Protein AF-A0A703Q5H1-F1 (afdb_monomer)

Secondary structure (DSSP, 8-state):
------TTT-BHHHHHHHH-S-SEEEEETTEEEEEEEEEES--------TT-TT------EEEEEEEEEEETTEEEEEEEEEEEE--------

Mean predicted aligned error: 11.58 Å

Solvent-accessible surface area (backbone atoms only — not comparable to full-atom values): 5850 Å² total; per-residue (Å²): 134,86,80,80,87,41,72,73,67,37,34,57,67,58,46,37,75,67,72,44,82,56,79,41,80,46,74,57,95,77,33,40,34,37,34,37,74,48,73,61,34,81,80,73,66,88,73,82,71,96,87,73,94,77,78,81,74,80,57,53,33,32,39,36,39,37,40,37,34,24,56,72,63,24,28,64,47,72,48,79,48,75,48,74,49,70,80,68,93,72,79,90,130

Radius of gyration: 18.46 Å; Cα contacts (8 Å, |Δi|>4): 142; chains: 1; bounding box: 46×32×50 Å

Sequence (93 aa):
VKLKIVKGKTTQREILAAFGEPQTRATNDGQEMWNYSSMTGESQLSNYIPGLALLTNSSTAHIKSLDIWFKGDVVERYNFSQTASKVTRGMID

Organism: Salmonella enterica (NCBI:txid28901)

Nearest PDB structures (foldseek):
  8ifl-assembly1_J  TM=4.432E-01  e=8.368E+00  Thermoflavifilum thermophilum
  8squ-assembly1_A  TM=2.610E-01  e=7.053E+00  Maribacter polysiphoniae

Structure (mmCIF, N/CA/C/O backbone):
data_AF-A0A703Q5H1-F1
#
_entry.id   AF-A0A703Q5H1-F1
#
loop_
_atom_site.group_PDB
_atom_site.id
_atom_site.type_symbol
_atom_site.label_atom_id
_atom_site.label_alt_id
_atom_site.label_comp_id
_atom_site.label_asym_id
_atom_site.label_entity_id
_atom_site.label_seq_id
_atom_site.pdbx_PDB_ins_code
_atom_site.Cartn_x
_atom_site.Cartn_y
_atom_site.Cartn_z
_atom_site.occupancy
_atom_site.B_iso_or_equiv
_atom_site.auth_seq_id
_atom_site.auth_comp_id
_atom_site.auth_asym_id
_atom_site.auth_atom_id
_atom_site.pdbx_PDB_model_num
ATOM 1 N N . VAL A 1 1 ? -0.649 -14.389 -7.736 1.00 43.34 1 VAL A N 1
ATOM 2 C CA . VAL A 1 1 ? -1.870 -13.895 -7.052 1.00 43.34 1 VAL A CA 1
ATOM 3 C C . VAL A 1 1 ? -1.899 -12.378 -7.176 1.00 43.34 1 VAL A C 1
ATOM 5 O O . VAL A 1 1 ? -0.901 -11.755 -6.854 1.00 43.34 1 VAL A O 1
ATOM 8 N N . LYS A 1 2 ? -2.970 -11.781 -7.715 1.00 57.72 2 LYS A N 1
ATOM 9 C CA . LYS A 1 2 ? -3.129 -10.317 -7.799 1.00 57.72 2 LYS A CA 1
ATOM 10 C C . LYS A 1 2 ? -4.010 -9.897 -6.619 1.00 57.72 2 LYS A C 1
ATOM 12 O O . LYS A 1 2 ? -5.214 -10.134 -6.669 1.00 57.72 2 LYS A O 1
ATOM 17 N N . LEU A 1 3 ? -3.426 -9.380 -5.535 1.00 72.81 3 LEU A N 1
ATOM 18 C CA . LEU A 1 3 ? -4.211 -8.963 -4.369 1.00 72.81 3 LEU A CA 1
ATOM 19 C C . LEU A 1 3 ? -5.055 -7.735 -4.738 1.00 72.81 3 LEU A C 1
ATOM 21 O O . LEU A 1 3 ? -4.548 -6.763 -5.299 1.00 72.81 3 LEU A O 1
ATOM 25 N N . LYS A 1 4 ? -6.354 -7.784 -4.434 1.00 81.12 4 LYS A N 1
ATOM 26 C CA . LYS A 1 4 ? -7.250 -6.635 -4.556 1.00 81.12 4 LYS A CA 1
ATOM 27 C C . LYS A 1 4 ? -7.283 -5.918 -3.212 1.00 81.12 4 LYS A C 1
ATOM 29 O O . LYS A 1 4 ? -7.865 -6.432 -2.264 1.00 81.12 4 LYS A O 1
ATOM 34 N N . ILE A 1 5 ? -6.662 -4.745 -3.141 1.00 87.69 5 ILE A N 1
ATOM 35 C CA . ILE A 1 5 ? -6.676 -3.915 -1.933 1.00 87.69 5 ILE A CA 1
ATOM 36 C C . ILE A 1 5 ? -8.084 -3.333 -1.759 1.00 87.69 5 ILE A C 1
ATOM 38 O O . ILE A 1 5 ? -8.587 -2.614 -2.629 1.00 87.69 5 ILE A O 1
ATOM 42 N N . VAL A 1 6 ? -8.733 -3.653 -0.640 1.00 90.69 6 VAL A N 1
ATOM 43 C CA . VAL A 1 6 ? -10.064 -3.167 -0.271 1.00 90.69 6 VAL A CA 1
ATOM 44 C C . VAL A 1 6 ? -9.936 -2.244 0.935 1.00 90.69 6 VAL A C 1
ATOM 46 O O . VAL A 1 6 ? -9.587 -2.676 2.034 1.00 90.69 6 VAL A O 1
ATOM 49 N N . LYS A 1 7 ? -10.252 -0.961 0.731 1.00 90.19 7 LYS A N 1
ATOM 50 C CA . LYS A 1 7 ? -10.254 0.057 1.789 1.00 90.19 7 LYS A CA 1
ATOM 51 C C . LYS A 1 7 ? -11.096 -0.397 2.989 1.00 90.19 7 LYS A C 1
ATOM 53 O O . LYS A 1 7 ? -12.224 -0.856 2.816 1.00 90.19 7 LYS A O 1
ATOM 58 N N . GLY A 1 8 ? -10.543 -0.246 4.189 1.00 91.44 8 GLY A N 1
ATOM 59 C CA . GLY A 1 8 ? -11.174 -0.580 5.466 1.00 91.44 8 GLY A CA 1
ATOM 60 C C . GLY A 1 8 ? -11.311 -2.077 5.749 1.00 91.44 8 GLY A C 1
ATOM 61 O O . GLY A 1 8 ? -11.870 -2.430 6.781 1.00 91.44 8 GLY A O 1
ATOM 62 N N . LYS A 1 9 ? -10.839 -2.952 4.850 1.00 91.56 9 LYS A N 1
ATOM 63 C CA . LYS A 1 9 ? -10.871 -4.412 5.033 1.00 91.56 9 LYS A CA 1
ATOM 64 C C . LYS A 1 9 ? -9.490 -5.035 4.955 1.00 91.56 9 LYS A C 1
ATOM 66 O O . LYS A 1 9 ? -9.169 -5.868 5.786 1.00 91.56 9 LYS A O 1
ATOM 71 N N . THR A 1 10 ? -8.701 -4.643 3.956 1.00 93.12 10 THR A N 1
ATOM 72 C CA . THR A 1 10 ? -7.349 -5.169 3.788 1.00 93.12 10 THR A CA 1
ATOM 73 C C . THR A 1 10 ? -6.473 -4.686 4.930 1.00 93.12 10 THR A C 1
ATOM 75 O O . THR A 1 10 ? -6.389 -3.482 5.186 1.00 93.12 10 THR A O 1
ATOM 78 N N . THR A 1 11 ? -5.837 -5.640 5.592 1.00 94.56 11 THR A 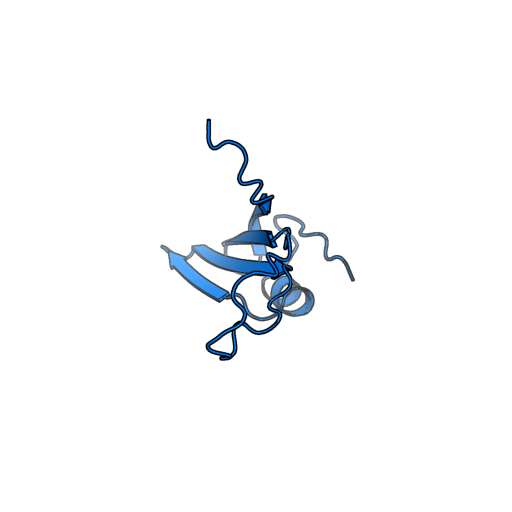N 1
ATOM 79 C CA . THR A 1 11 ? -4.952 -5.420 6.734 1.00 94.56 11 THR A CA 1
ATOM 80 C C . THR A 1 11 ? -3.503 -5.233 6.296 1.00 94.56 11 THR A C 1
ATOM 82 O O . THR A 1 11 ? -3.103 -5.672 5.212 1.00 94.56 11 THR A O 1
ATOM 85 N N . GLN A 1 12 ? -2.684 -4.634 7.158 1.00 92.88 12 GLN A N 1
ATOM 86 C CA . GLN A 1 12 ? -1.234 -4.547 6.965 1.00 92.88 12 GLN A CA 1
ATOM 87 C C . GLN A 1 12 ? -0.618 -5.922 6.679 1.00 92.88 12 GLN A C 1
ATOM 89 O O . GLN A 1 12 ? 0.195 -6.078 5.768 1.00 92.88 12 GLN A O 1
ATOM 94 N N . ARG A 1 13 ? -1.065 -6.954 7.403 1.00 92.94 13 ARG A N 1
ATOM 95 C CA . ARG A 1 13 ? -0.557 -8.321 7.247 1.00 92.94 13 ARG A CA 1
ATOM 96 C C . ARG A 1 13 ? -0.891 -8.930 5.885 1.00 92.94 13 ARG A C 1
ATOM 98 O O . ARG A 1 13 ? -0.055 -9.622 5.313 1.00 92.94 13 ARG A O 1
ATOM 105 N N . GLU A 1 14 ? -2.081 -8.667 5.349 1.00 92.44 14 GLU A N 1
ATOM 106 C CA . GLU A 1 14 ? -2.443 -9.093 3.990 1.00 92.44 14 GLU A CA 1
ATOM 107 C C . GLU A 1 14 ? -1.617 -8.372 2.922 1.00 92.44 14 GLU A C 1
ATOM 109 O O . GLU A 1 14 ? -1.225 -8.992 1.932 1.00 92.44 14 GLU A O 1
ATOM 114 N N . ILE A 1 15 ? -1.314 -7.085 3.131 1.00 91.81 15 ILE A N 1
ATOM 115 C CA . ILE A 1 15 ? -0.412 -6.334 2.253 1.00 91.81 15 ILE A CA 1
ATOM 116 C C . ILE A 1 15 ? 0.990 -6.953 2.280 1.00 91.81 15 ILE A C 1
ATOM 118 O O . ILE A 1 15 ? 1.527 -7.244 1.213 1.00 91.81 15 ILE A O 1
ATOM 122 N N . LEU A 1 16 ? 1.550 -7.237 3.461 1.00 91.88 16 LEU A N 1
ATOM 123 C CA . LEU A 1 16 ? 2.855 -7.902 3.588 1.00 91.88 16 LEU A CA 1
ATOM 124 C C . LEU A 1 16 ? 2.859 -9.287 2.932 1.00 91.88 16 LEU A C 1
ATOM 126 O O . LEU A 1 16 ? 3.803 -9.634 2.230 1.00 91.88 16 LEU A O 1
ATOM 130 N N . ALA A 1 17 ? 1.796 -10.072 3.108 1.00 91.12 17 ALA A N 1
ATOM 131 C CA . ALA A 1 17 ? 1.690 -11.397 2.500 1.00 91.12 17 ALA A CA 1
ATOM 132 C C . ALA A 1 17 ? 1.620 -11.347 0.961 1.00 91.12 17 ALA A C 1
ATOM 134 O O . ALA A 1 17 ? 2.045 -12.291 0.296 1.00 91.12 17 ALA A O 1
ATOM 135 N N . ALA A 1 18 ? 1.082 -10.267 0.387 1.00 89.00 18 ALA A N 1
ATOM 136 C CA . ALA A 1 18 ? 0.920 -10.123 -1.057 1.00 89.00 18 ALA A CA 1
ATOM 137 C C . ALA A 1 18 ? 2.066 -9.394 -1.762 1.00 89.00 18 ALA A C 1
ATOM 139 O O . ALA A 1 18 ? 2.415 -9.761 -2.884 1.00 89.00 18 ALA A O 1
ATOM 140 N N . PHE A 1 19 ? 2.603 -8.346 -1.140 1.00 86.94 19 PHE A N 1
ATOM 141 C CA . PHE A 1 19 ? 3.598 -7.449 -1.732 1.00 86.94 19 PHE A CA 1
ATOM 142 C C . PHE A 1 19 ? 4.972 -7.556 -1.061 1.00 86.94 19 PHE A C 1
ATOM 144 O O . PHE A 1 19 ? 5.946 -7.044 -1.607 1.00 86.94 19 PHE A O 1
ATOM 151 N N . GLY A 1 20 ? 5.071 -8.237 0.082 1.00 88.94 20 GLY A N 1
ATOM 152 C CA . GLY A 1 20 ? 6.292 -8.320 0.875 1.00 88.94 20 GLY A CA 1
ATOM 153 C C . GLY A 1 20 ? 6.537 -7.070 1.717 1.00 88.94 20 GLY A C 1
ATOM 154 O O . GLY A 1 20 ? 5.633 -6.271 1.984 1.00 88.94 20 GLY A O 1
ATOM 155 N N . GLU A 1 21 ? 7.786 -6.910 2.146 1.00 91.31 21 GLU A N 1
ATOM 156 C CA . GLU A 1 21 ? 8.215 -5.744 2.911 1.00 91.31 21 GLU A CA 1
ATOM 157 C C . GLU A 1 21 ? 8.211 -4.491 2.011 1.00 91.31 21 GLU A C 1
ATOM 159 O O . GLU A 1 21 ? 8.759 -4.528 0.905 1.00 91.31 21 GLU A O 1
ATOM 164 N N . PRO A 1 22 ? 7.598 -3.376 2.446 1.00 91.44 22 PRO A N 1
ATOM 165 C CA . PRO A 1 22 ? 7.667 -2.116 1.717 1.00 91.44 22 PRO A CA 1
ATOM 166 C C . PRO A 1 22 ? 9.092 -1.572 1.702 1.00 91.44 22 PRO A C 1
ATOM 168 O O . PRO A 1 22 ? 9.869 -1.788 2.633 1.00 91.44 22 PRO A O 1
ATOM 171 N N . GLN A 1 23 ? 9.406 -0.789 0.673 1.00 89.75 23 GLN A N 1
ATOM 172 C CA . GLN A 1 23 ? 10.699 -0.115 0.577 1.00 89.75 23 GLN A CA 1
ATOM 173 C C . GLN A 1 23 ? 10.848 0.993 1.612 1.00 89.75 23 GLN A C 1
ATOM 175 O O . GLN A 1 23 ? 11.951 1.282 2.068 1.00 89.75 23 GLN A O 1
ATOM 180 N N . THR A 1 24 ? 9.747 1.644 1.975 1.00 91.00 24 THR A N 1
ATOM 181 C CA . THR A 1 24 ? 9.753 2.682 3.002 1.00 91.00 24 THR A CA 1
ATOM 182 C C . THR A 1 24 ? 8.501 2.574 3.849 1.00 91.00 24 THR A C 1
ATOM 184 O O . THR A 1 24 ? 7.401 2.389 3.326 1.00 91.00 24 THR A O 1
ATOM 187 N N . ARG A 1 25 ? 8.683 2.701 5.165 1.00 92.69 25 ARG A N 1
ATOM 188 C CA . ARG A 1 25 ? 7.610 2.834 6.151 1.00 92.69 25 ARG A CA 1
ATOM 189 C C . ARG A 1 25 ? 7.770 4.184 6.825 1.00 92.69 25 ARG A C 1
ATOM 191 O O . ARG A 1 25 ? 8.819 4.462 7.399 1.00 92.69 25 ARG A O 1
ATOM 198 N N . ALA A 1 26 ? 6.746 5.011 6.729 1.00 90.88 26 ALA A N 1
ATOM 199 C CA . ALA A 1 26 ? 6.644 6.26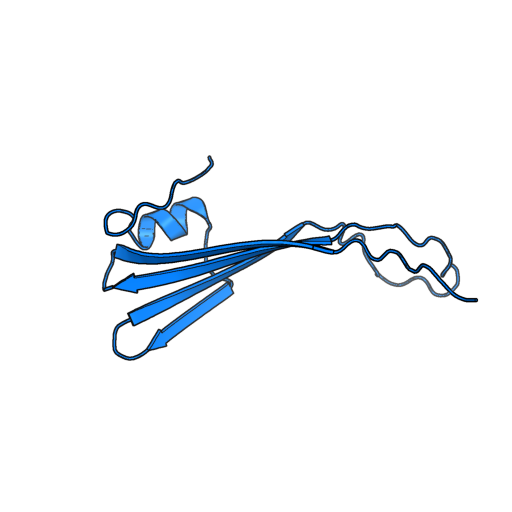9 7.440 1.00 90.88 26 ALA A CA 1
ATOM 200 C C . ALA A 1 26 ? 5.434 6.197 8.367 1.00 90.88 26 ALA A C 1
ATOM 202 O O . ALA A 1 26 ? 4.391 5.680 7.982 1.00 90.88 26 ALA A O 1
ATOM 203 N N . THR A 1 27 ? 5.558 6.734 9.572 1.00 91.38 27 THR A N 1
ATOM 204 C CA . THR A 1 27 ? 4.438 6.837 10.509 1.00 91.38 27 THR A CA 1
ATOM 205 C C . THR A 1 27 ? 4.318 8.292 10.908 1.00 91.38 27 THR A C 1
ATOM 207 O O . THR A 1 27 ? 5.273 8.863 11.428 1.00 91.38 27 THR A O 1
ATOM 210 N N . ASN A 1 28 ? 3.167 8.901 10.641 1.00 83.31 28 ASN A N 1
ATOM 211 C CA . ASN A 1 28 ? 2.927 10.310 10.914 1.00 83.31 28 ASN A CA 1
A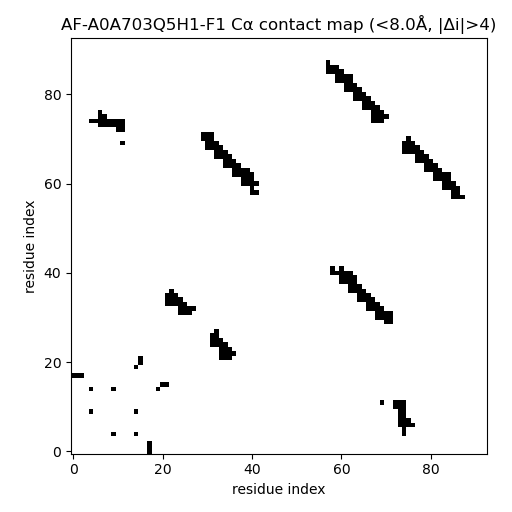TOM 212 C C . ASN A 1 28 ? 1.618 10.463 11.693 1.00 83.31 28 ASN A C 1
ATOM 214 O O . ASN A 1 28 ? 0.552 10.145 11.174 1.00 83.31 28 ASN A O 1
ATOM 218 N N . ASP A 1 29 ? 1.711 10.916 12.944 1.00 82.00 29 ASP A N 1
ATOM 219 C CA . ASP A 1 29 ? 0.558 11.164 13.827 1.00 82.00 29 ASP A CA 1
ATOM 220 C C . ASP A 1 29 ? -0.403 9.957 13.965 1.00 82.00 29 ASP A C 1
ATOM 222 O O . ASP A 1 29 ? -1.624 10.071 13.919 1.00 82.00 29 ASP A O 1
ATOM 226 N N . GLY A 1 30 ? 0.161 8.747 14.069 1.00 81.75 30 GLY A N 1
ATOM 227 C CA . GLY A 1 30 ? -0.608 7.496 14.163 1.00 81.75 30 GLY A CA 1
ATOM 228 C C . GLY A 1 30 ? -1.160 6.965 12.832 1.00 81.75 30 GLY A C 1
ATOM 229 O O . GLY A 1 30 ? -1.779 5.901 12.814 1.00 81.75 30 GLY A O 1
ATOM 230 N N . GLN A 1 31 ? -0.914 7.658 11.718 1.00 86.94 31 GLN A N 1
ATOM 231 C CA . GLN A 1 31 ? -1.167 7.154 10.372 1.00 86.94 31 GLN A CA 1
ATOM 232 C C . GLN A 1 31 ? 0.105 6.497 9.829 1.00 86.94 31 GLN A C 1
ATOM 234 O O . GLN A 1 31 ? 1.145 7.143 9.698 1.00 86.94 31 GLN A O 1
ATOM 239 N N . GLU A 1 32 ? 0.033 5.207 9.510 1.00 93.06 32 GLU A N 1
ATOM 240 C CA . GLU A 1 32 ? 1.140 4.494 8.872 1.00 93.06 32 GLU A CA 1
ATOM 241 C C . GLU A 1 32 ? 1.033 4.619 7.358 1.00 93.06 32 GLU A C 1
ATOM 243 O O . GLU A 1 32 ? -0.045 4.517 6.782 1.00 93.06 32 GLU A O 1
ATOM 248 N N . MET A 1 33 ? 2.159 4.829 6.697 1.00 93.94 33 MET A N 1
ATOM 249 C CA . MET A 1 33 ? 2.250 4.977 5.260 1.00 93.94 33 MET A CA 1
ATOM 250 C C . MET A 1 33 ? 3.388 4.114 4.737 1.00 93.94 33 MET A C 1
ATOM 252 O O . MET A 1 33 ? 4.534 4.232 5.169 1.00 93.94 33 MET A O 1
ATOM 256 N N . TRP A 1 34 ? 3.068 3.216 3.818 1.00 95.12 34 TRP A N 1
ATOM 257 C CA . TRP A 1 34 ? 4.023 2.302 3.216 1.00 95.12 34 TRP A CA 1
ATOM 258 C C . TRP A 1 34 ? 4.148 2.596 1.729 1.00 95.12 34 TRP A C 1
ATOM 260 O O . TRP A 1 34 ? 3.145 2.739 1.028 1.00 95.12 34 TRP A O 1
ATOM 270 N N . ASN A 1 35 ? 5.387 2.645 1.256 1.00 92.62 35 ASN A N 1
ATOM 271 C CA . ASN A 1 35 ? 5.706 2.815 -0.150 1.00 92.62 35 ASN A CA 1
ATOM 272 C C . ASN A 1 35 ? 6.342 1.537 -0.704 1.00 92.62 35 ASN A C 1
ATOM 274 O O . ASN A 1 35 ? 7.282 0.975 -0.134 1.00 92.62 35 ASN A O 1
ATOM 278 N N . TYR A 1 36 ? 5.821 1.104 -1.843 1.00 90.25 36 TYR A N 1
ATOM 279 C CA . TYR A 1 36 ? 6.348 0.023 -2.652 1.00 90.25 36 TYR A CA 1
ATOM 280 C C . TYR A 1 36 ? 6.706 0.593 -4.014 1.00 90.25 36 TYR A C 1
ATOM 282 O O . TYR A 1 36 ? 5.828 1.105 -4.705 1.00 90.25 36 TYR A O 1
ATOM 290 N N . SER A 1 37 ? 7.948 0.438 -4.456 1.00 85.12 37 SER A N 1
ATOM 291 C CA . SER A 1 37 ? 8.272 0.615 -5.866 1.00 85.12 37 SER A CA 1
ATOM 292 C C . SER A 1 37 ? 8.975 -0.607 -6.438 1.00 85.12 37 SER A C 1
ATOM 294 O O . SER A 1 37 ? 9.771 -1.280 -5.792 1.00 85.12 37 SER A O 1
ATOM 296 N N . SER A 1 38 ? 8.624 -0.939 -7.675 1.00 76.69 38 SER A N 1
ATOM 297 C CA . SER A 1 38 ? 9.271 -1.997 -8.438 1.00 76.69 38 SER A CA 1
ATOM 298 C C . SER A 1 38 ? 9.567 -1.469 -9.829 1.00 76.69 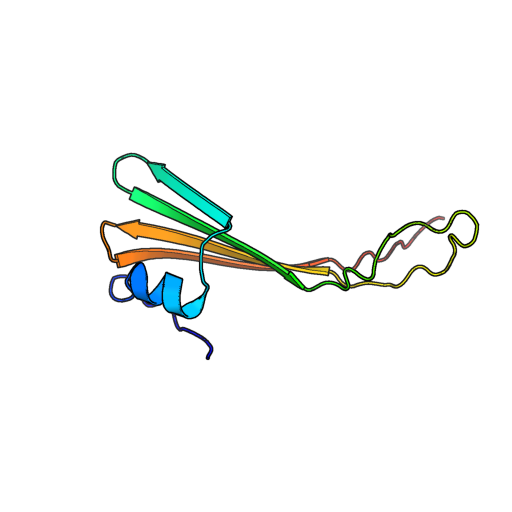38 SER A C 1
ATOM 300 O O . SER A 1 38 ? 8.651 -1.051 -10.543 1.00 76.69 38 SER A O 1
ATOM 302 N N . MET A 1 39 ? 10.831 -1.519 -10.229 1.00 68.62 39 MET A N 1
ATOM 303 C CA . MET A 1 39 ? 11.227 -1.217 -11.594 1.00 68.62 39 MET A CA 1
ATOM 304 C C . MET A 1 39 ? 11.388 -2.530 -12.354 1.00 68.62 39 MET A C 1
ATOM 306 O O . MET A 1 39 ? 12.338 -3.276 -12.148 1.00 68.62 39 MET A O 1
ATOM 310 N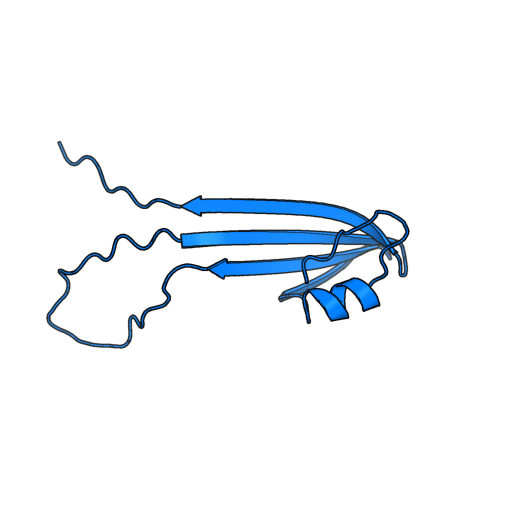 N . THR A 1 40 ? 10.430 -2.822 -13.226 1.00 56.88 40 THR A N 1
ATOM 311 C CA . THR A 1 40 ? 10.532 -3.891 -14.223 1.00 56.88 40 THR A CA 1
ATOM 312 C C . THR A 1 40 ? 11.003 -3.266 -15.529 1.00 56.88 40 THR A C 1
ATOM 314 O O . THR A 1 40 ? 10.213 -2.930 -16.405 1.00 56.88 40 THR A O 1
ATOM 317 N N . GLY A 1 41 ? 12.300 -3.021 -15.614 1.00 50.75 41 GLY A N 1
ATOM 318 C CA . GLY A 1 41 ? 13.027 -2.713 -16.839 1.00 50.75 41 GLY A CA 1
ATOM 319 C C . GLY A 1 41 ? 14.306 -3.516 -16.756 1.00 50.75 41 GLY A C 1
ATOM 320 O O . GLY A 1 41 ? 14.828 -3.679 -15.657 1.00 50.75 41 GLY A O 1
ATOM 321 N N . GLU A 1 42 ? 14.756 -4.086 -17.865 1.00 47.03 42 GLU A N 1
ATOM 322 C CA . GLU A 1 42 ? 15.948 -4.923 -17.924 1.00 47.03 42 GLU A CA 1
ATOM 323 C C . GLU A 1 42 ? 17.145 -4.211 -17.284 1.00 47.03 42 GLU A C 1
ATOM 325 O O . GLU A 1 42 ? 17.881 -3.473 -17.934 1.00 47.03 42 GLU A O 1
ATOM 330 N N . SER A 1 43 ? 17.370 -4.461 -15.996 1.00 44.22 43 SER A N 1
ATOM 331 C CA . SER A 1 43 ? 18.660 -4.318 -15.343 1.00 44.22 43 SER A CA 1
ATOM 332 C C . SER A 1 43 ? 19.561 -5.435 -15.861 1.00 44.22 43 SER A C 1
ATOM 334 O O . SER A 1 43 ? 20.053 -6.262 -15.102 1.00 44.22 43 SER A O 1
ATOM 336 N N . GLN A 1 44 ? 19.771 -5.490 -17.176 1.00 41.94 44 GLN A N 1
ATOM 337 C CA . GLN A 1 44 ? 20.929 -6.174 -17.718 1.00 41.94 44 GLN A CA 1
ATOM 338 C C . GLN A 1 44 ? 22.117 -5.248 -17.471 1.00 41.94 44 GLN A C 1
ATOM 340 O O . GLN A 1 44 ? 22.478 -4.420 -18.295 1.00 41.94 44 GLN A O 1
ATOM 345 N N . LEU A 1 45 ? 22.647 -5.359 -16.253 1.00 40.62 45 LEU A N 1
ATOM 346 C CA . LEU A 1 45 ? 24.080 -5.417 -16.017 1.00 40.62 45 LEU A CA 1
ATOM 347 C C . LEU A 1 45 ? 24.889 -4.358 -16.790 1.00 40.62 45 LEU A C 1
ATOM 349 O O . LEU A 1 45 ? 25.695 -4.700 -17.648 1.00 40.62 45 LEU A O 1
ATOM 353 N N . SER A 1 46 ? 24.811 -3.087 -16.378 1.00 40.56 46 SER A N 1
ATOM 354 C CA . SER A 1 46 ? 25.897 -2.108 -16.605 1.00 40.56 46 SER A CA 1
ATOM 355 C C . SER A 1 46 ? 27.163 -2.462 -15.802 1.00 40.56 46 SER A C 1
ATOM 357 O O . SER A 1 46 ? 27.906 -1.586 -15.361 1.00 40.56 46 SER A O 1
ATOM 359 N N . ASN A 1 47 ? 27.422 -3.754 -15.595 1.00 41.16 47 ASN A N 1
ATOM 360 C CA . ASN A 1 47 ? 28.715 -4.229 -15.159 1.00 41.16 47 ASN A CA 1
ATOM 361 C C . ASN A 1 47 ? 29.650 -4.172 -16.371 1.00 41.16 47 ASN A C 1
ATOM 363 O O . ASN A 1 47 ? 29.773 -5.111 -17.146 1.00 41.16 47 ASN A O 1
ATOM 367 N N . TYR A 1 48 ? 30.334 -3.034 -16.467 1.00 43.06 48 TYR A N 1
ATOM 368 C CA . TYR A 1 48 ? 31.791 -3.053 -16.522 1.00 43.06 48 TYR A CA 1
ATOM 369 C C . TYR A 1 48 ? 32.412 -3.716 -17.766 1.00 43.06 48 TYR A C 1
ATOM 371 O O . TYR A 1 48 ? 33.090 -4.732 -17.656 1.00 43.06 48 TYR A O 1
ATOM 379 N N . ILE A 1 49 ? 32.260 -3.105 -18.948 1.00 48.78 49 ILE A N 1
ATOM 380 C CA . ILE A 1 49 ? 33.182 -3.345 -20.074 1.00 48.78 49 ILE A CA 1
ATOM 381 C C . ILE A 1 49 ? 33.569 -2.000 -20.713 1.00 48.78 49 ILE A C 1
ATOM 383 O O . ILE A 1 49 ? 32.733 -1.371 -21.367 1.00 48.78 49 ILE A O 1
ATOM 387 N N . PRO A 1 50 ? 34.820 -1.527 -20.555 1.00 44.44 50 PRO A N 1
ATOM 388 C CA . PRO A 1 50 ? 35.301 -0.363 -21.284 1.00 44.44 50 PRO A CA 1
ATOM 389 C C . PRO A 1 50 ? 35.551 -0.768 -22.747 1.00 44.44 50 PRO A C 1
ATOM 391 O O . PRO A 1 50 ? 36.409 -1.603 -23.016 1.00 44.44 50 PRO A O 1
ATOM 394 N N . GLY A 1 51 ? 34.795 -0.197 -23.693 1.00 50.22 51 GLY A N 1
ATOM 395 C CA . GLY A 1 51 ? 35.118 -0.283 -25.129 1.00 50.22 51 GLY A CA 1
ATOM 396 C C . GLY A 1 51 ? 33.975 -0.546 -26.119 1.00 50.22 51 GLY A C 1
ATOM 397 O O . GLY A 1 51 ? 34.204 -0.411 -27.314 1.00 50.22 51 GLY A O 1
ATOM 398 N N . LEU A 1 52 ? 32.750 -0.870 -25.685 1.00 45.84 52 LEU A N 1
ATOM 399 C CA . LEU A 1 52 ? 31.618 -1.177 -26.590 1.00 45.84 52 LEU A CA 1
ATOM 400 C C . LEU A 1 52 ? 30.325 -0.444 -26.185 1.00 45.84 52 LEU A C 1
ATOM 402 O O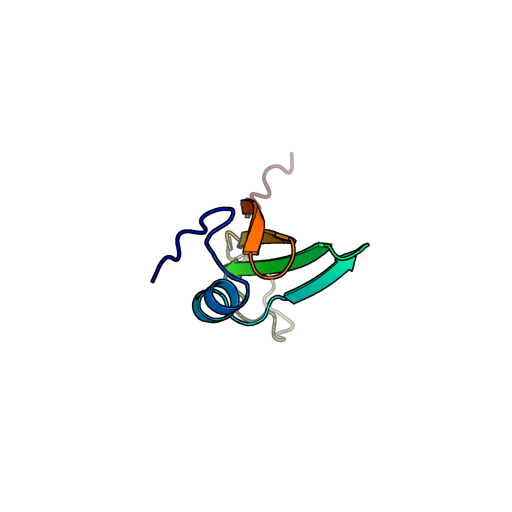 . LEU A 1 52 ? 29.300 -1.040 -25.872 1.00 45.84 52 LEU A O 1
ATOM 406 N N . ALA A 1 53 ? 30.368 0.887 -26.202 1.00 47.31 53 ALA A N 1
ATOM 407 C CA . ALA A 1 53 ? 29.276 1.764 -25.768 1.00 47.31 53 ALA A CA 1
ATOM 408 C C . ALA A 1 53 ? 28.190 2.046 -26.840 1.00 47.31 53 ALA A C 1
ATOM 410 O O . ALA A 1 53 ? 27.655 3.152 -26.868 1.00 47.31 53 ALA A O 1
ATOM 411 N N . LEU A 1 54 ? 27.867 1.107 -27.744 1.00 50.94 54 LEU A N 1
ATOM 412 C CA . LEU A 1 54 ? 26.955 1.379 -28.881 1.00 50.94 54 LEU A CA 1
ATOM 413 C C . LEU A 1 54 ? 25.770 0.419 -29.070 1.00 50.94 54 LEU A C 1
ATOM 415 O O . LEU A 1 54 ? 25.092 0.499 -30.089 1.00 50.94 54 LEU A O 1
ATOM 419 N N . LEU A 1 55 ? 25.439 -0.430 -28.097 1.00 46.59 55 LEU A N 1
ATOM 420 C CA . LEU A 1 55 ? 24.186 -1.194 -28.141 1.00 46.59 55 LEU A CA 1
ATOM 421 C C . LEU A 1 55 ? 23.210 -0.616 -27.120 1.00 46.59 55 LEU A C 1
ATOM 423 O O . LEU A 1 55 ? 23.070 -1.078 -25.991 1.00 46.59 55 LEU A O 1
ATOM 427 N N . THR A 1 56 ? 22.574 0.477 -27.532 1.00 46.38 56 THR A N 1
ATOM 428 C CA . THR A 1 56 ? 21.467 1.135 -26.846 1.00 46.38 56 THR A CA 1
ATOM 429 C C . THR A 1 56 ? 20.235 0.232 -26.892 1.00 46.38 56 THR A C 1
ATOM 431 O O . THR A 1 56 ? 19.326 0.414 -27.701 1.00 46.38 56 THR A O 1
ATOM 434 N N . ASN A 1 57 ? 20.197 -0.762 -26.003 1.00 44.16 57 ASN A N 1
ATOM 435 C CA . ASN A 1 57 ? 18.971 -1.498 -25.727 1.00 44.16 57 ASN A CA 1
ATOM 436 C C . ASN A 1 57 ? 17.917 -0.484 -25.279 1.00 44.16 57 ASN A C 1
ATOM 438 O O . ASN A 1 57 ? 18.054 0.187 -24.256 1.00 44.16 57 ASN A O 1
ATOM 442 N N . SER A 1 58 ? 16.879 -0.353 -26.094 1.00 47.66 58 SER A N 1
ATOM 443 C CA . SER A 1 58 ? 15.677 0.440 -25.868 1.00 47.66 58 SER A CA 1
ATOM 444 C C . SER A 1 58 ? 14.860 -0.180 -24.726 1.00 47.66 58 SER A C 1
ATOM 446 O O . SER A 1 58 ? 13.755 -0.681 -24.909 1.00 47.66 58 SER A O 1
ATOM 448 N N . SER A 1 59 ? 15.437 -0.177 -23.524 1.00 51.31 59 SER A N 1
ATOM 449 C CA . SER A 1 59 ? 14.842 -0.747 -22.323 1.00 51.31 59 SER A CA 1
ATOM 450 C C . SER A 1 59 ? 13.706 0.168 -21.882 1.00 51.31 59 SER A C 1
ATOM 452 O O . SER A 1 59 ? 13.917 1.255 -21.339 1.00 51.31 59 SER A O 1
ATOM 454 N N . THR A 1 60 ? 12.475 -0.236 -22.194 1.00 54.75 60 THR A N 1
ATOM 455 C CA . THR A 1 60 ? 11.284 0.431 -21.669 1.00 54.75 60 THR A CA 1
ATOM 456 C C . THR A 1 60 ? 11.220 0.108 -20.183 1.00 54.75 60 THR A C 1
ATOM 458 O O . THR A 1 60 ? 10.820 -0.985 -19.787 1.00 54.75 60 THR A O 1
ATOM 461 N N . ALA A 1 61 ? 11.661 1.045 -19.347 1.00 60.50 61 ALA A N 1
ATOM 462 C CA . ALA A 1 61 ? 11.570 0.883 -17.907 1.00 60.50 61 ALA A CA 1
ATOM 463 C C . ALA A 1 61 ? 10.106 1.054 -17.486 1.00 60.50 61 ALA A C 1
ATOM 465 O O . ALA A 1 61 ? 9.531 2.141 -17.608 1.00 60.50 61 ALA A O 1
ATOM 466 N N . HIS A 1 62 ? 9.496 -0.024 -16.992 1.00 68.56 62 HIS A N 1
ATOM 467 C CA . HIS A 1 62 ? 8.194 0.041 -16.343 1.00 68.56 62 HIS A CA 1
ATOM 468 C C . HIS A 1 62 ? 8.400 0.214 -14.845 1.00 68.56 62 HIS A C 1
ATOM 470 O O . HIS A 1 62 ? 8.756 -0.733 -14.141 1.00 68.56 62 HIS A O 1
ATOM 476 N N . ILE A 1 63 ? 8.168 1.427 -14.361 1.00 77.62 63 ILE A N 1
ATOM 477 C CA . ILE A 1 63 ? 8.181 1.737 -12.937 1.00 77.62 63 ILE A CA 1
ATOM 478 C C . ILE A 1 63 ? 6.755 1.567 -12.428 1.00 77.62 63 ILE A C 1
ATOM 480 O O . ILE A 1 63 ? 5.820 2.162 -12.965 1.00 77.62 63 ILE A O 1
ATOM 484 N N . LYS A 1 64 ? 6.581 0.739 -11.403 1.00 85.00 64 LYS A N 1
ATOM 485 C CA . LYS A 1 64 ? 5.331 0.618 -10.654 1.00 85.00 64 LYS A CA 1
ATOM 486 C C . LYS A 1 64 ? 5.581 1.161 -9.262 1.00 85.00 64 LYS A C 1
ATOM 488 O O . LYS A 1 64 ? 6.519 0.705 -8.613 1.00 85.00 64 LYS A O 1
ATOM 493 N N . SER A 1 65 ? 4.731 2.069 -8.816 1.00 88.06 65 SER A N 1
ATOM 494 C CA . SER A 1 65 ? 4.768 2.622 -7.469 1.00 88.06 65 SER A CA 1
ATOM 495 C C . SER A 1 65 ? 3.398 2.462 -6.822 1.00 88.06 65 SER A C 1
ATOM 497 O O . SER A 1 65 ? 2.363 2.674 -7.456 1.00 88.06 65 SER A O 1
ATOM 499 N N . LEU A 1 66 ? 3.391 2.038 -5.567 1.00 90.62 66 LEU A N 1
ATOM 500 C CA . LEU A 1 66 ? 2.206 1.818 -4.762 1.00 90.62 66 LEU A CA 1
ATOM 501 C C . LEU A 1 66 ? 2.430 2.434 -3.384 1.00 90.62 66 LEU A C 1
ATOM 503 O O . LEU A 1 66 ? 3.212 1.931 -2.580 1.00 90.62 66 LEU A O 1
ATOM 507 N N . ASP A 1 67 ? 1.697 3.504 -3.120 1.00 93.00 67 ASP A N 1
ATOM 508 C CA . ASP A 1 67 ? 1.633 4.164 -1.826 1.00 93.00 67 ASP A CA 1
ATOM 509 C C . ASP A 1 67 ? 0.370 3.713 -1.100 1.00 93.00 67 ASP A C 1
ATOM 511 O O . ASP A 1 67 ? -0.726 3.740 -1.667 1.00 93.00 67 ASP A O 1
ATOM 515 N N . ILE A 1 68 ? 0.496 3.296 0.153 1.00 93.75 68 ILE A N 1
ATOM 516 C CA . ILE A 1 68 ? -0.618 2.817 0.972 1.00 93.75 68 ILE A CA 1
ATOM 517 C C . ILE A 1 68 ? -0.585 3.567 2.292 1.00 93.75 68 ILE 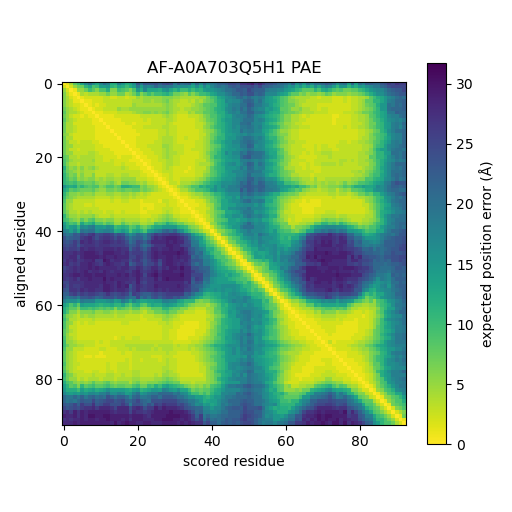A C 1
ATOM 519 O O . ILE A 1 68 ? 0.445 3.595 2.950 1.00 93.75 68 ILE A O 1
ATOM 523 N N . TRP A 1 69 ? -1.714 4.139 2.695 1.00 94.50 69 TRP A N 1
ATOM 524 C CA . TRP A 1 69 ? -1.891 4.702 4.025 1.00 94.50 69 TRP A CA 1
ATOM 525 C C . TRP A 1 69 ? -2.852 3.823 4.803 1.00 94.50 69 TRP A C 1
ATOM 527 O O . TRP A 1 69 ? -3.906 3.422 4.295 1.00 94.50 69 TRP A O 1
ATOM 537 N N . PHE A 1 70 ? -2.503 3.573 6.049 1.00 94.38 70 PHE A N 1
ATOM 538 C CA . PHE A 1 70 ? -3.241 2.765 6.991 1.00 94.38 70 PHE A CA 1
ATOM 539 C C . PHE A 1 70 ? -3.775 3.642 8.113 1.00 94.38 70 PHE A C 1
ATOM 541 O O . PHE A 1 70 ? -3.136 4.602 8.547 1.00 94.38 70 PHE A O 1
ATOM 548 N N . LYS A 1 71 ? -4.953 3.268 8.601 1.00 92.06 71 LYS A N 1
ATOM 549 C CA . LYS A 1 71 ? -5.528 3.799 9.830 1.00 92.06 71 LYS A CA 1
ATOM 550 C C . LYS A 1 71 ? -5.622 2.649 10.821 1.00 92.06 71 LYS A C 1
ATOM 552 O O . LYS A 1 71 ? -6.504 1.797 10.700 1.00 92.06 71 LYS A O 1
ATOM 557 N N . GLY A 1 72 ? -4.692 2.609 11.771 1.00 90.94 72 GLY A N 1
ATOM 558 C CA . GLY A 1 72 ? -4.455 1.402 12.559 1.00 90.94 72 GLY A CA 1
ATOM 559 C C . GLY A 1 72 ? -4.036 0.245 11.648 1.00 90.94 72 GLY A C 1
ATOM 560 O O . GLY A 1 72 ? -3.183 0.414 10.782 1.00 90.94 72 GLY A O 1
ATOM 561 N N . ASP A 1 73 ? -4.675 -0.914 11.793 1.00 91.75 73 ASP A N 1
ATOM 562 C CA . ASP A 1 73 ? -4.302 -2.129 11.051 1.00 91.75 73 ASP A CA 1
ATOM 563 C C . ASP A 1 73 ? -4.857 -2.195 9.612 1.00 91.75 73 ASP A C 1
ATOM 565 O O . ASP A 1 73 ? -4.409 -3.010 8.809 1.00 91.75 73 ASP A O 1
ATOM 569 N N . VAL A 1 74 ? -5.816 -1.336 9.244 1.00 93.75 74 VAL A N 1
ATOM 570 C CA . VAL A 1 74 ? -6.520 -1.427 7.951 1.00 93.75 74 VAL A CA 1
ATOM 571 C C . VAL A 1 74 ? -6.113 -0.334 6.968 1.00 93.75 74 VAL A C 1
ATOM 573 O O . VAL A 1 74 ? -5.821 0.800 7.346 1.00 93.75 74 VAL A O 1
ATOM 576 N N . VAL A 1 75 ? -6.160 -0.653 5.673 1.00 94.12 75 VAL A N 1
ATOM 577 C CA . VAL A 1 75 ? -5.898 0.307 4.591 1.00 94.12 75 VAL A CA 1
ATOM 578 C C . VAL A 1 75 ? -6.962 1.404 4.584 1.00 94.12 75 VAL A C 1
ATOM 580 O O . VAL A 1 75 ? -8.144 1.144 4.355 1.00 94.12 75 VAL A O 1
ATOM 583 N N . GLU A 1 76 ? -6.542 2.652 4.749 1.00 93.69 76 GLU A N 1
ATOM 584 C CA . GLU A 1 76 ? -7.399 3.830 4.635 1.00 93.69 76 GLU A CA 1
ATOM 585 C C . GLU A 1 76 ? -7.440 4.371 3.204 1.00 93.69 76 GLU A C 1
ATOM 587 O O . GLU A 1 76 ? -8.508 4.728 2.693 1.00 93.69 76 GLU A O 1
ATOM 592 N N . ARG A 1 77 ? -6.288 4.431 2.533 1.00 93.12 77 ARG A N 1
ATOM 593 C CA . ARG A 1 77 ? -6.192 4.854 1.132 1.00 93.12 77 ARG A CA 1
ATOM 594 C C . ARG A 1 77 ? -4.995 4.189 0.466 1.00 93.12 77 ARG A C 1
ATOM 596 O O . ARG A 1 77 ? -4.041 3.810 1.134 1.00 93.12 77 ARG A O 1
ATOM 603 N N . TYR A 1 78 ? -5.033 4.082 -0.852 1.00 92.56 78 TYR A N 1
ATOM 604 C CA . TYR A 1 78 ? -3.880 3.653 -1.629 1.00 92.56 78 TYR A CA 1
ATOM 605 C C . TYR A 1 78 ? -3.831 4.408 -2.955 1.00 92.56 78 TYR A C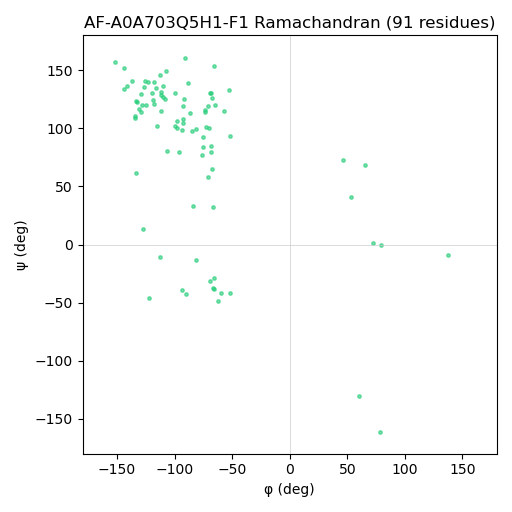 1
ATOM 607 O O . TYR A 1 78 ? -4.866 4.826 -3.480 1.00 92.56 78 TYR A O 1
ATOM 615 N N . ASN A 1 79 ? -2.630 4.586 -3.489 1.00 90.75 79 ASN A N 1
ATOM 616 C CA . ASN A 1 79 ? -2.378 5.158 -4.798 1.00 90.75 79 ASN A CA 1
ATOM 617 C C . ASN A 1 79 ? -1.454 4.215 -5.564 1.00 90.75 79 ASN A C 1
ATOM 619 O O . ASN A 1 79 ? -0.354 3.928 -5.110 1.00 90.75 79 ASN A O 1
ATOM 623 N N . PHE A 1 80 ? -1.923 3.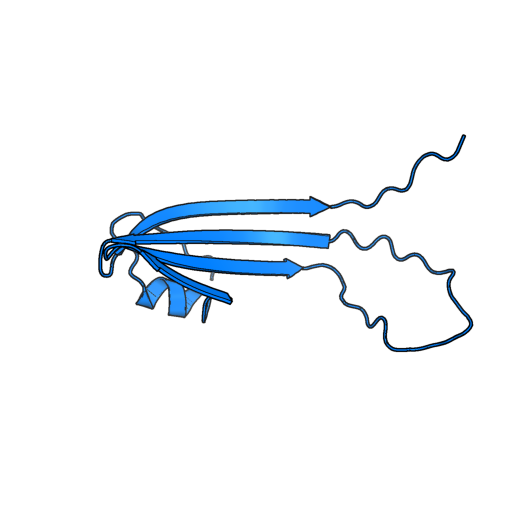715 -6.704 1.00 87.81 80 PHE A N 1
ATOM 624 C CA . PHE A 1 80 ? -1.110 2.917 -7.612 1.00 87.81 80 PHE A CA 1
ATOM 625 C C . PHE A 1 80 ? -0.819 3.743 -8.858 1.00 87.81 80 PHE A C 1
ATOM 627 O O . PHE A 1 80 ? -1.746 4.196 -9.533 1.00 87.81 80 PHE A O 1
ATOM 634 N N . SER A 1 81 ? 0.458 3.890 -9.181 1.00 82.69 81 SER A N 1
ATOM 635 C CA . SER A 1 81 ? 0.919 4.497 -10.420 1.00 82.69 81 SER A CA 1
ATOM 636 C C . SER A 1 81 ? 1.820 3.522 -11.167 1.00 82.69 81 SER A C 1
ATOM 638 O O . SER A 1 81 ? 2.618 2.785 -10.588 1.00 82.69 81 SER A O 1
ATOM 640 N N . GLN A 1 82 ? 1.663 3.487 -12.485 1.00 78.56 82 GLN A N 1
ATOM 641 C CA . GLN A 1 82 ? 2.539 2.735 -13.366 1.00 78.56 82 GLN A CA 1
ATOM 642 C C . GLN A 1 82 ? 2.967 3.657 -14.496 1.00 78.56 82 GLN A C 1
ATOM 644 O O . GLN A 1 82 ? 2.140 4.084 -15.301 1.00 78.56 82 GLN A O 1
ATOM 649 N N . THR A 1 83 ? 4.264 3.920 -14.568 1.00 68.12 83 THR A N 1
ATOM 650 C CA . THR A 1 83 ? 4.864 4.744 -15.611 1.00 68.12 83 THR A CA 1
ATOM 651 C C . THR A 1 83 ? 5.685 3.847 -16.522 1.00 68.12 83 THR A C 1
ATOM 653 O O . THR A 1 83 ? 6.532 3.080 -16.067 1.00 68.12 83 THR A O 1
ATOM 656 N N . ALA A 1 84 ? 5.418 3.926 -17.823 1.00 60.88 84 ALA A N 1
ATOM 657 C CA . ALA A 1 84 ? 6.271 3.342 -18.847 1.00 60.88 84 ALA A CA 1
ATOM 658 C C . ALA A 1 84 ? 7.128 4.469 -19.426 1.00 60.88 84 ALA A C 1
ATOM 660 O O . ALA A 1 84 ? 6.644 5.279 -20.217 1.00 60.88 84 ALA A O 1
ATOM 661 N N . SER A 1 85 ? 8.389 4.549 -19.011 1.00 52.47 85 SER A N 1
ATOM 662 C CA . SER A 1 85 ? 9.318 5.526 -19.570 1.00 52.47 85 SER A CA 1
ATOM 663 C C . SER A 1 85 ? 9.932 4.939 -20.834 1.00 52.47 85 SER A C 1
ATOM 665 O O . SER A 1 85 ? 10.883 4.159 -20.779 1.00 52.47 85 SER A O 1
ATOM 667 N N . LYS A 1 86 ? 9.376 5.303 -21.993 1.00 43.12 86 LYS A N 1
ATOM 668 C CA . LYS A 1 86 ? 10.023 5.054 -23.283 1.00 43.12 86 LYS A CA 1
ATOM 669 C C . LYS A 1 86 ? 11.054 6.159 -23.501 1.00 43.12 86 LYS A C 1
ATOM 671 O O . LYS A 1 86 ? 10.695 7.258 -23.917 1.00 43.12 86 LYS A O 1
ATOM 676 N N . VAL A 1 87 ? 12.329 5.882 -23.228 1.00 48.84 87 VAL A N 1
ATOM 677 C CA . VAL A 1 87 ? 13.426 6.774 -23.635 1.00 48.84 87 VAL A CA 1
ATOM 678 C C . VAL A 1 87 ? 13.515 6.721 -25.162 1.00 48.84 87 VAL A C 1
ATOM 680 O O . VAL A 1 87 ? 14.247 5.922 -25.734 1.00 48.84 87 VAL A O 1
ATOM 683 N N . THR A 1 88 ? 12.711 7.536 -25.844 1.00 41.09 88 THR A N 1
ATOM 684 C CA . THR A 1 88 ? 12.872 7.776 -27.280 1.00 41.09 88 THR A CA 1
ATOM 685 C C . THR A 1 88 ? 13.730 9.018 -27.402 1.00 41.09 88 THR A C 1
ATOM 687 O O . THR A 1 88 ? 13.236 10.132 -27.258 1.00 41.09 88 THR A O 1
ATOM 690 N N . ARG A 1 89 ? 15.032 8.841 -27.628 1.00 44.19 89 ARG A N 1
ATOM 691 C CA . ARG A 1 89 ? 15.903 9.948 -28.018 1.00 44.19 89 ARG A CA 1
ATOM 692 C C . ARG A 1 89 ? 15.646 10.251 -29.498 1.00 44.19 89 ARG A C 1
ATOM 694 O O . ARG A 1 89 ? 16.392 9.820 -30.364 1.00 44.19 89 ARG A O 1
ATOM 701 N N . GLY A 1 90 ? 14.534 10.927 -29.771 1.00 40.25 90 GLY A N 1
ATOM 702 C CA . GLY A 1 90 ? 14.317 11.724 -30.978 1.00 40.25 90 GLY A CA 1
ATOM 703 C C . GLY A 1 90 ? 14.060 13.151 -30.491 1.00 40.25 90 GLY A C 1
ATOM 704 O O . GLY A 1 90 ? 13.295 13.324 -29.554 1.00 40.25 90 GLY A O 1
ATOM 705 N N . MET A 1 91 ? 14.694 14.204 -30.984 1.00 45.03 91 MET A N 1
ATOM 706 C CA . MET A 1 91 ? 15.355 14.427 -32.264 1.00 45.03 91 MET A CA 1
ATOM 707 C C . MET A 1 91 ? 16.578 15.317 -31.992 1.00 45.03 91 MET A C 1
ATOM 709 O O . MET A 1 91 ? 16.477 16.279 -31.235 1.00 45.03 91 MET A O 1
ATOM 713 N N . ILE A 1 92 ? 17.731 14.968 -32.558 1.00 49.19 92 ILE A N 1
ATOM 714 C CA . ILE A 1 92 ? 18.725 15.979 -32.925 1.00 49.19 92 ILE A CA 1
ATOM 715 C C . ILE A 1 92 ? 18.317 16.424 -34.330 1.00 49.19 92 ILE A C 1
ATOM 717 O O . ILE A 1 92 ? 18.286 15.586 -35.231 1.00 49.19 92 ILE A O 1
ATOM 721 N N . ASP A 1 93 ? 17.892 17.674 -34.464 1.00 44.81 93 ASP A N 1
ATOM 722 C CA . ASP A 1 93 ? 17.986 18.405 -35.731 1.00 44.81 93 ASP A CA 1
ATOM 723 C C . ASP A 1 93 ? 19.300 19.191 -35.689 1.00 44.81 93 ASP A C 1
ATOM 725 O O . ASP A 1 93 ? 19.567 19.803 -34.623 1.00 44.81 93 ASP A O 1
#

Foldseek 3Di:
DDDDADFPPDFPVNCCVVQNAAPDWDADPQKIKGKHKDWPWPPPDPPDDPDDPPPPDQTFTWIWMKMFIDRPGGTHDMDIDIDGDRPDPDDDD

pLDDT: mean 73.45, std 20.66, range [40.25, 95.12]